Protein AF-A0A1Z9Y184-F1 (afdb_monomer_lite)

Structure (mmCIF, N/CA/C/O backbone):
data_AF-A0A1Z9Y184-F1
#
_entry.id   AF-A0A1Z9Y184-F1
#
loop_
_atom_site.group_PDB
_atom_site.id
_atom_site.type_symbol
_atom_site.label_atom_id
_atom_site.label_alt_id
_atom_site.label_comp_id
_atom_site.label_asym_id
_atom_site.label_entity_id
_atom_site.label_seq_id
_atom_site.pdbx_PDB_ins_code
_atom_site.Cartn_x
_atom_site.Cartn_y
_atom_site.Cartn_z
_atom_site.occupancy
_atom_site.B_iso_or_equiv
_atom_site.auth_seq_id
_atom_site.auth_comp_id
_atom_site.auth_asym_id
_atom_site.auth_atom_id
_atom_site.pdbx_PDB_model_num
ATOM 1 N N . MET A 1 1 ? -3.106 -2.177 23.994 1.00 31.47 1 MET A N 1
ATOM 2 C CA . MET A 1 1 ? -4.241 -3.046 23.622 1.00 31.47 1 MET A CA 1
ATOM 3 C C . MET A 1 1 ? -5.139 -2.212 22.715 1.00 31.47 1 MET A C 1
ATOM 5 O O . MET A 1 1 ? -5.833 -1.342 23.217 1.00 31.47 1 MET A O 1
ATOM 9 N N . PHE A 1 2 ? -5.014 -2.348 21.393 1.00 34.09 2 PHE A N 1
ATOM 10 C CA . PHE A 1 2 ? -5.796 -1.573 20.421 1.00 34.09 2 PHE A CA 1
ATOM 11 C C . PHE A 1 2 ? -6.562 -2.565 19.546 1.00 34.09 2 PHE A C 1
ATOM 13 O O . PHE A 1 2 ? -5.945 -3.374 18.862 1.00 34.09 2 PHE A O 1
ATOM 20 N N . ALA A 1 3 ? -7.890 -2.553 19.659 1.00 37.28 3 ALA A N 1
ATOM 21 C CA . ALA A 1 3 ? -8.793 -3.413 18.905 1.00 37.28 3 ALA A CA 1
ATOM 22 C C . ALA A 1 3 ? -8.862 -2.965 17.435 1.00 37.28 3 ALA A C 1
ATOM 24 O O . ALA A 1 3 ? -8.968 -1.763 17.172 1.00 37.28 3 ALA A O 1
ATOM 25 N N . GLY A 1 4 ? -8.816 -3.927 16.508 1.00 40.88 4 GLY A N 1
ATOM 26 C CA . GLY A 1 4 ? -8.979 -3.707 15.070 1.00 40.88 4 GLY A CA 1
ATOM 27 C C . GLY A 1 4 ? -10.291 -2.981 14.771 1.00 40.88 4 GLY A C 1
ATOM 28 O O . GLY A 1 4 ? -11.372 -3.442 15.135 1.00 40.88 4 GLY A O 1
ATOM 29 N N . ARG A 1 5 ? -10.188 -1.797 14.166 1.00 39.53 5 ARG A N 1
ATOM 30 C CA . ARG A 1 5 ? -11.312 -0.912 13.843 1.00 39.53 5 ARG A CA 1
ATOM 31 C C . ARG A 1 5 ? -11.508 -0.916 12.329 1.00 39.53 5 ARG A C 1
ATOM 33 O O . ARG A 1 5 ? -10.612 -0.486 11.623 1.00 39.53 5 ARG A O 1
ATOM 40 N N . ALA A 1 6 ? -12.668 -1.375 11.862 1.00 39.19 6 ALA A N 1
ATOM 41 C CA . ALA A 1 6 ? -13.028 -1.463 10.445 1.00 39.19 6 ALA A CA 1
ATOM 42 C C . ALA A 1 6 ? -13.000 -0.090 9.744 1.00 39.19 6 ALA A C 1
ATOM 44 O O . ALA A 1 6 ? -13.671 0.846 10.185 1.00 39.19 6 ALA A O 1
ATOM 45 N N . TYR A 1 7 ? -12.239 0.042 8.659 1.00 40.03 7 TYR A N 1
ATOM 46 C CA . TYR A 1 7 ? -12.110 1.281 7.895 1.00 40.03 7 TYR A CA 1
ATOM 47 C C . TYR A 1 7 ? -13.230 1.366 6.837 1.00 40.03 7 TYR A C 1
ATOM 49 O O . TYR A 1 7 ? -13.848 0.372 6.456 1.00 40.03 7 TYR A O 1
ATOM 57 N N . ARG A 1 8 ? -13.582 2.580 6.395 1.00 39.03 8 ARG A N 1
ATOM 58 C CA . ARG A 1 8 ? -14.612 2.791 5.359 1.00 39.03 8 ARG A CA 1
ATOM 59 C C . ARG A 1 8 ? -14.091 3.780 4.327 1.00 39.03 8 ARG A C 1
ATOM 61 O O . ARG A 1 8 ? -14.101 4.981 4.567 1.00 39.03 8 ARG A O 1
ATOM 68 N N . ILE A 1 9 ? -13.651 3.280 3.176 1.00 42.66 9 ILE A N 1
ATOM 69 C CA . ILE A 1 9 ? -13.059 4.078 2.090 1.00 42.66 9 ILE A CA 1
ATOM 70 C C . ILE A 1 9 ? -14.152 4.514 1.093 1.00 42.66 9 ILE A C 1
ATOM 72 O O . ILE A 1 9 ? -14.995 3.705 0.710 1.00 42.66 9 ILE A O 1
ATOM 76 N N . GLN A 1 10 ? -14.143 5.779 0.653 1.00 39.44 10 GLN A N 1
ATOM 77 C CA . GLN A 1 10 ? -14.964 6.278 -0.466 1.00 39.44 10 GLN A CA 1
ATOM 78 C C . GLN A 1 10 ? -14.052 6.868 -1.557 1.00 39.44 10 GLN A C 1
ATOM 80 O O . GLN A 1 10 ? -13.126 7.604 -1.216 1.00 39.44 10 GLN A O 1
ATOM 85 N N . PRO A 1 11 ? -14.291 6.594 -2.855 1.00 34.56 11 PRO A N 1
ATOM 86 C CA . PRO A 1 11 ? -13.557 7.243 -3.939 1.00 34.56 11 PRO A CA 1
ATOM 87 C C . PRO A 1 11 ? -13.979 8.714 -4.096 1.00 34.56 11 PRO A C 1
ATOM 89 O O . PRO A 1 11 ? -15.162 9.044 -4.002 1.00 34.56 11 PRO A O 1
ATOM 92 N N . ALA A 1 12 ? -13.012 9.595 -4.367 1.00 43.81 12 ALA A N 1
ATOM 93 C CA . ALA A 1 12 ? -13.256 11.019 -4.586 1.00 43.81 12 ALA A CA 1
ATOM 94 C C . ALA A 1 12 ? -14.108 11.253 -5.849 1.00 43.81 12 ALA A C 1
ATOM 96 O O . ALA A 1 12 ? -13.704 10.926 -6.965 1.00 43.81 12 ALA A O 1
ATOM 97 N N . THR A 1 13 ? -15.285 11.852 -5.680 1.00 39.56 13 THR A N 1
ATOM 98 C CA . THR A 1 13 ? -16.128 12.338 -6.778 1.00 39.56 13 THR A CA 1
ATOM 99 C C . THR A 1 13 ? -15.523 13.616 -7.363 1.00 39.56 13 THR A C 1
ATOM 101 O O . THR A 1 13 ? -15.500 14.649 -6.695 1.00 39.56 13 THR A O 1
ATOM 104 N N . GLN A 1 14 ? -15.033 13.566 -8.606 1.00 43.53 14 GLN A N 1
ATOM 105 C CA . GLN A 1 14 ? -14.569 14.752 -9.337 1.00 43.53 14 GLN A CA 1
ATOM 106 C C . GLN A 1 14 ? -15.762 15.629 -9.757 1.00 43.53 14 GLN A C 1
ATOM 108 O O . GLN A 1 14 ? -16.592 15.213 -10.563 1.00 43.53 14 GLN A O 1
ATOM 113 N N . GLY A 1 15 ? -15.840 16.849 -9.215 1.00 38.44 15 GLY A N 1
ATOM 114 C CA . GLY A 1 15 ? -16.686 17.930 -9.738 1.00 38.44 15 GLY A CA 1
ATOM 115 C C . GLY A 1 15 ? -16.042 18.626 -10.954 1.00 38.44 15 GLY A C 1
ATOM 116 O O . GLY A 1 15 ? -14.836 18.486 -11.167 1.00 38.44 15 GLY A O 1
ATOM 117 N N . PRO A 1 16 ? -16.815 19.358 -11.779 1.00 37.12 16 PRO A N 1
ATOM 118 C CA . PRO A 1 16 ? -16.359 19.831 -13.086 1.00 37.12 16 PRO A CA 1
ATOM 119 C C . PRO A 1 16 ? -15.366 21.004 -12.980 1.00 37.12 16 PRO A C 1
ATOM 121 O O . PRO A 1 16 ? -15.587 21.959 -12.238 1.00 37.12 16 PRO A O 1
ATOM 124 N N . LEU A 1 17 ? -14.282 20.943 -13.761 1.00 37.78 17 LEU A N 1
ATOM 125 C CA . LEU A 1 17 ? -13.229 21.964 -13.828 1.00 37.78 17 LEU A CA 1
ATOM 126 C C . LEU A 1 17 ? -13.623 23.117 -14.770 1.00 37.78 17 LEU A C 1
ATOM 128 O O . LEU A 1 17 ? -13.858 22.907 -15.963 1.00 37.78 17 LEU A O 1
ATOM 132 N N . ALA A 1 18 ? -13.640 24.345 -14.246 1.00 36.19 18 ALA A N 1
ATOM 133 C CA . ALA A 1 18 ? -13.763 25.574 -15.028 1.00 36.19 18 ALA A CA 1
ATOM 134 C C . ALA A 1 18 ? -12.401 25.972 -15.632 1.00 36.19 18 ALA A C 1
ATOM 136 O O . ALA A 1 18 ? -11.389 26.032 -14.937 1.00 36.19 18 ALA A O 1
ATOM 137 N N . LYS A 1 19 ? -12.378 26.241 -16.942 1.00 46.62 19 LYS A N 1
ATOM 138 C CA . LYS A 1 19 ? -11.193 26.673 -17.701 1.00 46.62 19 LYS A CA 1
ATOM 139 C C . LYS A 1 19 ? -10.891 28.157 -17.452 1.00 46.62 19 LYS A C 1
ATOM 141 O O . LYS A 1 19 ? -11.743 28.983 -17.759 1.00 46.62 19 LYS A O 1
ATOM 146 N N . SER A 1 20 ? -9.668 28.499 -17.038 1.00 39.72 20 SER A N 1
ATOM 147 C CA . SER A 1 20 ? -9.035 29.789 -17.368 1.00 39.72 20 SER A CA 1
ATOM 148 C C . SER A 1 20 ? -7.510 29.746 -17.185 1.00 39.72 20 SER A C 1
ATOM 150 O O . SER A 1 20 ? -6.992 29.790 -16.078 1.00 39.72 20 SER A O 1
ATOM 152 N N . GLN A 1 21 ? -6.830 29.615 -18.322 1.00 44.44 21 GLN A N 1
ATOM 153 C CA . GLN A 1 21 ? -5.529 30.158 -18.736 1.00 44.44 21 GLN A CA 1
ATOM 154 C C . GLN A 1 21 ? -4.636 30.878 -17.696 1.00 44.44 21 GLN A C 1
ATOM 156 O O . GLN A 1 21 ? -4.986 31.956 -17.228 1.00 44.44 21 GLN A O 1
ATOM 161 N N . LEU A 1 22 ? -3.413 30.363 -17.503 1.00 35.62 22 LEU A N 1
ATOM 162 C CA . LEU A 1 22 ? -2.158 31.134 -17.447 1.00 35.62 22 LEU A CA 1
ATOM 163 C C . LEU A 1 22 ? -0.975 30.183 -17.705 1.00 35.62 22 LEU A C 1
ATOM 165 O O . LEU A 1 22 ? -0.763 29.214 -16.984 1.00 35.62 22 LEU A O 1
ATOM 169 N N . VAL A 1 23 ? -0.244 30.448 -18.785 1.00 45.91 23 VAL A N 1
ATOM 170 C CA . VAL A 1 23 ? 1.002 29.770 -19.161 1.00 45.91 23 VAL A CA 1
ATOM 171 C C . VAL A 1 23 ? 2.153 30.471 -18.452 1.00 45.91 23 VAL A C 1
ATO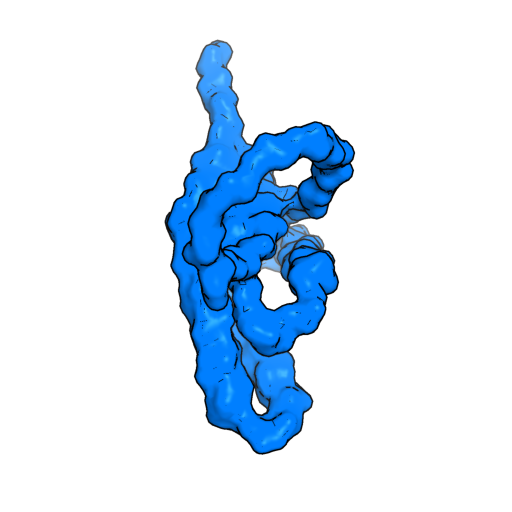M 173 O O . VAL A 1 23 ? 2.317 31.673 -18.652 1.00 45.91 23 VAL A O 1
ATOM 176 N N . SER A 1 24 ? 2.960 29.737 -17.685 1.00 39.22 24 SER A N 1
ATOM 177 C CA . SER A 1 24 ? 4.433 29.804 -17.683 1.00 39.22 24 SER A CA 1
ATOM 178 C C . SER A 1 24 ? 5.008 28.868 -16.623 1.00 39.22 24 SER A C 1
ATOM 180 O O . SER A 1 24 ? 4.477 28.807 -15.520 1.00 39.22 24 SER A O 1
ATOM 182 N N . LEU A 1 25 ? 6.149 28.269 -16.981 1.00 40.50 25 LEU A N 1
ATOM 183 C CA . LEU A 1 25 ? 7.119 27.482 -16.208 1.00 40.50 25 LEU A CA 1
ATOM 184 C C . LEU A 1 25 ? 7.152 26.003 -16.616 1.00 40.50 25 LEU A C 1
ATOM 186 O O . LEU A 1 25 ? 6.177 25.267 -16.520 1.00 40.50 25 LEU A O 1
ATOM 190 N N . ASN A 1 26 ? 8.313 25.626 -17.147 1.00 47.47 26 ASN A N 1
ATOM 191 C CA . ASN A 1 26 ? 8.697 24.278 -17.524 1.00 47.47 26 ASN A CA 1
ATOM 192 C C . ASN A 1 26 ? 8.741 23.391 -16.271 1.00 47.47 26 ASN A C 1
ATOM 194 O O . ASN A 1 26 ? 9.607 23.598 -15.425 1.00 47.47 26 ASN A O 1
ATOM 198 N N . ASP A 1 27 ? 7.860 22.398 -16.195 1.00 40.09 27 ASP A N 1
ATOM 199 C CA . ASP A 1 27 ? 7.966 21.250 -15.289 1.00 40.09 27 ASP A CA 1
ATOM 200 C C . ASP A 1 27 ? 8.136 19.997 -16.162 1.00 40.09 27 ASP A C 1
ATOM 202 O O . ASP A 1 27 ? 7.169 19.318 -16.502 1.00 40.09 27 ASP A O 1
ATOM 206 N N . GLU A 1 28 ? 9.371 19.705 -16.578 1.00 41.75 28 GLU A N 1
ATOM 207 C CA . GLU A 1 28 ? 9.713 18.458 -17.289 1.00 41.75 28 GLU A CA 1
ATOM 208 C C . GLU A 1 28 ? 9.715 17.212 -16.380 1.00 41.75 28 GLU A C 1
ATOM 210 O O . GLU A 1 28 ? 10.133 16.154 -16.816 1.00 41.75 28 GLU A O 1
ATOM 215 N N . ASP A 1 29 ? 9.184 17.294 -15.158 1.00 44.31 29 ASP A N 1
ATOM 216 C CA . ASP A 1 29 ? 8.873 16.142 -14.302 1.00 44.31 29 ASP A CA 1
ATOM 217 C C . ASP A 1 29 ? 7.798 16.542 -13.280 1.00 44.31 29 ASP A C 1
ATOM 219 O O . ASP A 1 29 ? 8.008 16.543 -12.065 1.00 44.31 29 ASP A O 1
ATOM 223 N N . ALA A 1 30 ? 6.607 16.922 -13.751 1.00 45.34 30 ALA A N 1
ATOM 224 C CA . ALA A 1 30 ? 5.454 17.005 -12.860 1.00 45.34 30 ALA A CA 1
ATOM 225 C C . ALA A 1 30 ? 5.185 15.594 -12.313 1.00 45.34 30 ALA A C 1
ATOM 227 O O . ALA A 1 30 ? 4.513 14.795 -12.970 1.00 45.34 30 ALA A O 1
ATOM 228 N N . VAL A 1 31 ? 5.744 15.275 -11.136 1.00 55.25 31 VAL A N 1
ATOM 229 C CA . VAL A 1 31 ? 5.544 14.005 -10.427 1.00 55.25 31 VAL A CA 1
ATOM 230 C C . VAL A 1 31 ? 4.046 13.795 -10.317 1.00 55.25 31 VAL A C 1
ATOM 232 O O . VAL A 1 31 ? 3.360 14.414 -9.500 1.00 55.25 31 VAL A O 1
ATOM 235 N N . LYS A 1 32 ? 3.513 12.964 -11.210 1.00 73.31 32 LYS A N 1
ATOM 236 C CA . LYS A 1 32 ? 2.080 12.761 -11.331 1.00 73.31 32 LYS A CA 1
ATOM 237 C C . LYS A 1 32 ? 1.640 12.112 -10.027 1.00 73.31 32 LYS A C 1
ATOM 239 O O . LYS A 1 32 ? 2.160 11.069 -9.658 1.00 73.31 32 LYS A O 1
ATOM 244 N N . LYS A 1 33 ? 0.756 12.760 -9.273 1.00 80.69 33 LYS A N 1
ATOM 245 C CA . LYS A 1 33 ? 0.303 12.240 -7.977 1.00 80.69 33 LYS A CA 1
ATOM 246 C C . LYS A 1 33 ? -1.042 11.544 -8.116 1.00 80.69 33 LYS A C 1
ATOM 248 O O . LYS A 1 33 ? -1.880 11.933 -8.928 1.00 80.69 33 LYS A O 1
ATOM 253 N N . ILE A 1 34 ? -1.241 10.517 -7.306 1.00 80.19 34 ILE A N 1
ATOM 254 C CA . ILE A 1 34 ? -2.490 9.790 -7.152 1.00 80.19 34 ILE A CA 1
ATOM 255 C C . ILE A 1 34 ? -3.146 10.285 -5.856 1.00 80.19 34 ILE A C 1
ATOM 257 O O . ILE A 1 34 ? -2.657 9.953 -4.772 1.00 80.19 34 ILE A O 1
ATOM 261 N N . PRO A 1 35 ? -4.225 11.084 -5.932 1.00 83.00 35 PRO A N 1
ATOM 262 C CA . PRO A 1 35 ? -4.975 11.463 -4.745 1.00 83.00 35 PRO A CA 1
ATOM 263 C C . PRO A 1 35 ? -5.736 10.248 -4.208 1.00 83.00 35 PRO A C 1
ATOM 265 O O . PRO A 1 35 ? -6.403 9.530 -4.958 1.00 83.00 35 PRO A O 1
ATOM 268 N N . PHE A 1 36 ? -5.651 10.029 -2.903 1.00 83.00 36 PHE A N 1
ATOM 269 C CA . PHE A 1 36 ? -6.329 8.947 -2.211 1.00 83.00 36 PHE A CA 1
ATOM 270 C C . PHE A 1 36 ? -6.828 9.430 -0.853 1.00 83.00 36 PHE A C 1
ATOM 272 O O . PHE A 1 36 ? -6.057 9.954 -0.057 1.00 83.00 36 PHE A O 1
ATOM 279 N N . GLN A 1 37 ? -8.114 9.225 -0.578 1.00 80.62 37 GLN A N 1
ATOM 280 C CA . GLN A 1 37 ? -8.703 9.560 0.712 1.00 80.62 37 GLN A CA 1
ATOM 281 C C . GLN A 1 37 ? -8.945 8.281 1.513 1.00 80.62 37 GLN A C 1
ATOM 283 O O . GLN A 1 37 ? -9.749 7.436 1.114 1.00 80.62 37 GLN A O 1
ATOM 288 N N . ALA A 1 38 ? -8.280 8.149 2.659 1.00 79.56 38 ALA A N 1
ATOM 289 C CA . ALA A 1 38 ? -8.545 7.078 3.611 1.00 79.56 38 ALA A CA 1
ATOM 290 C C . ALA A 1 38 ? -9.444 7.589 4.740 1.00 79.56 38 ALA A C 1
ATOM 292 O O . ALA A 1 38 ? -9.252 8.694 5.243 1.00 79.56 38 ALA A O 1
ATOM 293 N N . ARG A 1 39 ? -10.418 6.777 5.162 1.00 75.00 39 ARG A N 1
ATOM 294 C CA . ARG A 1 39 ? -11.299 7.092 6.291 1.00 75.00 39 ARG A CA 1
ATOM 295 C C . ARG A 1 39 ? -11.279 5.976 7.319 1.00 75.00 39 ARG A C 1
ATOM 297 O O . ARG A 1 39 ? -11.516 4.814 6.984 1.00 75.00 39 ARG A O 1
ATOM 304 N N . THR A 1 40 ? -11.018 6.324 8.570 1.00 68.50 40 THR A N 1
ATOM 305 C CA . THR A 1 40 ? -10.985 5.359 9.673 1.00 68.50 40 THR A CA 1
ATOM 306 C C . THR A 1 40 ? -12.360 5.177 10.301 1.00 68.50 40 THR A C 1
ATOM 308 O O . THR A 1 40 ? -13.236 6.036 10.189 1.00 68.50 40 THR A O 1
ATOM 311 N N . ALA A 1 41 ? -12.533 4.084 11.051 1.00 63.94 41 ALA A N 1
ATOM 312 C CA . ALA A 1 41 ? -13.726 3.866 11.874 1.00 63.94 41 ALA A CA 1
ATOM 313 C C . ALA A 1 41 ? -13.973 4.993 12.894 1.00 63.94 41 ALA A C 1
ATOM 315 O O . ALA A 1 41 ? -15.105 5.211 13.315 1.00 63.94 41 ALA A O 1
ATOM 316 N N . THR A 1 42 ? -12.911 5.687 13.323 1.00 60.62 42 THR A N 1
ATOM 317 C CA . THR A 1 42 ? -12.983 6.830 14.248 1.00 60.62 42 THR A CA 1
ATOM 318 C C . THR A 1 42 ? -13.438 8.122 13.586 1.00 60.62 42 THR A C 1
ATOM 320 O O . THR A 1 42 ? -13.631 9.112 14.283 1.00 60.62 42 THR A O 1
ATOM 323 N N . GLY A 1 43 ? -13.632 8.115 12.266 1.00 63.69 43 GLY A N 1
ATOM 324 C CA . GLY A 1 43 ? -14.017 9.293 11.499 1.00 63.69 43 GLY A CA 1
ATOM 325 C C . GLY A 1 43 ? -12.838 10.169 11.083 1.00 63.69 43 GLY A C 1
ATOM 326 O O . GLY A 1 43 ? -13.076 11.234 10.519 1.00 63.69 43 GLY A O 1
ATOM 327 N N . ASP A 1 44 ? -11.596 9.733 11.318 1.00 70.38 44 ASP A N 1
ATOM 328 C CA . ASP A 1 44 ? -10.427 10.436 10.796 1.00 70.38 44 ASP A CA 1
ATOM 329 C C . ASP A 1 44 ? -10.383 10.304 9.282 1.00 70.38 44 ASP A C 1
ATOM 331 O O . ASP A 1 44 ? -10.646 9.231 8.729 1.00 70.38 44 ASP A O 1
ATOM 335 N N . VAL A 1 45 ? -10.018 11.400 8.633 1.00 78.44 45 VAL A N 1
ATOM 336 C CA . VAL A 1 45 ? -9.815 11.464 7.193 1.00 78.44 45 VAL A CA 1
ATOM 337 C C . VAL A 1 45 ? -8.341 11.748 6.941 1.00 78.44 45 VAL A C 1
ATOM 339 O O . VAL A 1 45 ? -7.767 12.663 7.530 1.00 78.44 45 VAL A O 1
ATOM 342 N N . PHE A 1 46 ? -7.733 10.951 6.072 1.00 77.06 46 PHE A N 1
ATOM 343 C CA . PHE A 1 46 ? -6.381 11.169 5.576 1.00 77.06 46 PHE A CA 1
ATOM 344 C C . PHE A 1 46 ? -6.468 11.449 4.083 1.00 77.06 46 PHE A C 1
ATOM 346 O O . PHE A 1 46 ? -6.868 10.568 3.318 1.00 77.06 46 PHE A O 1
ATOM 353 N N . ASP A 1 47 ? -6.095 12.659 3.677 1.00 81.50 47 ASP A N 1
ATOM 354 C CA . ASP A 1 47 ? -5.958 13.025 2.271 1.00 81.50 47 ASP A CA 1
ATOM 355 C C . ASP A 1 47 ? -4.499 12.813 1.855 1.00 81.50 47 ASP A C 1
ATOM 357 O O . ASP A 1 47 ? -3.614 13.610 2.160 1.00 81.50 47 ASP A O 1
ATOM 361 N N . ILE A 1 48 ? -4.238 11.692 1.186 1.00 83.94 48 ILE A N 1
ATOM 362 C CA . ILE A 1 48 ? -2.894 11.240 0.829 1.00 83.94 48 ILE A CA 1
ATOM 363 C C . ILE A 1 48 ? -2.660 11.480 -0.662 1.00 83.94 48 ILE A C 1
ATOM 365 O O . ILE A 1 48 ? -3.503 11.166 -1.502 1.00 83.94 48 ILE A O 1
ATOM 369 N N . SER A 1 49 ? -1.491 12.014 -1.009 1.00 83.19 49 SER A N 1
ATOM 370 C CA . SER A 1 49 ? -1.061 12.179 -2.401 1.00 83.19 49 SER A CA 1
ATOM 371 C C . SER A 1 49 ? 0.130 11.271 -2.696 1.00 83.19 49 SER A C 1
ATOM 373 O O . SER A 1 49 ? 1.274 11.648 -2.449 1.00 83.19 49 SER A O 1
ATOM 375 N N . PHE A 1 50 ? -0.135 10.081 -3.238 1.00 85.50 50 PHE A N 1
ATOM 376 C CA . PHE A 1 50 ? 0.905 9.101 -3.564 1.00 85.50 50 PHE A CA 1
ATOM 377 C C . PHE A 1 50 ? 1.630 9.462 -4.870 1.00 85.50 50 PHE A C 1
ATOM 379 O O . PHE A 1 50 ? 0.969 9.875 -5.823 1.00 85.50 50 PHE A O 1
ATOM 386 N N . PRO A 1 51 ? 2.957 9.299 -4.977 1.00 82.88 51 PRO A N 1
ATOM 387 C CA . PRO A 1 51 ? 3.653 9.464 -6.252 1.00 82.88 51 PRO A CA 1
ATOM 388 C C . PRO A 1 51 ? 3.264 8.346 -7.237 1.00 82.88 51 PRO A C 1
ATOM 390 O O . PRO A 1 51 ? 3.178 7.175 -6.869 1.00 82.88 51 PRO A O 1
ATOM 393 N N . LEU A 1 52 ? 3.015 8.692 -8.502 1.00 82.06 52 LEU A N 1
ATOM 394 C CA . LEU A 1 52 ? 2.805 7.723 -9.577 1.00 82.06 52 LEU A CA 1
ATOM 395 C C . LEU A 1 52 ? 4.164 7.252 -10.092 1.00 82.06 52 LEU A C 1
ATOM 397 O O . LEU A 1 52 ? 4.907 8.022 -10.697 1.00 82.06 52 LEU A O 1
ATOM 401 N N . HIS A 1 53 ? 4.465 5.972 -9.902 1.00 80.25 53 HIS A N 1
ATOM 402 C CA . HIS A 1 53 ? 5.670 5.375 -10.466 1.00 80.25 53 HIS A CA 1
ATOM 403 C C . HIS A 1 53 ? 5.567 5.263 -11.996 1.00 80.25 53 HIS A C 1
ATOM 405 O O . HIS A 1 53 ? 4.500 4.918 -12.506 1.00 80.25 53 HIS A O 1
ATOM 411 N N . ALA A 1 54 ? 6.670 5.476 -12.723 1.00 73.19 54 ALA A N 1
ATOM 412 C CA . ALA A 1 54 ? 6.712 5.483 -14.194 1.00 73.19 54 ALA A CA 1
ATOM 413 C C . ALA A 1 54 ? 6.200 4.181 -14.844 1.00 73.19 54 ALA A C 1
ATOM 415 O O . ALA A 1 54 ? 5.629 4.195 -15.929 1.00 73.19 54 ALA A O 1
ATOM 416 N N . GLU A 1 55 ? 6.354 3.055 -14.149 1.00 67.88 55 GLU A N 1
ATOM 417 C CA . GLU A 1 55 ? 5.857 1.742 -14.590 1.00 67.88 55 GLU A CA 1
ATOM 418 C C . GLU A 1 55 ? 4.352 1.521 -14.327 1.00 67.88 55 GLU A C 1
ATOM 420 O O . GLU A 1 55 ? 3.795 0.471 -14.654 1.00 67.88 55 GLU A O 1
ATOM 425 N N . THR A 1 56 ? 3.659 2.505 -13.747 1.00 76.38 56 THR A N 1
ATOM 426 C CA . THR A 1 56 ? 2.224 2.429 -13.459 1.00 76.38 56 THR A CA 1
ATOM 427 C C . THR A 1 56 ? 1.411 2.942 -14.642 1.00 76.38 56 THR A C 1
ATOM 429 O O . THR A 1 56 ? 1.323 4.142 -14.889 1.00 76.38 56 THR A O 1
ATOM 432 N N . ALA A 1 57 ? 0.751 2.024 -15.346 1.00 73.56 57 ALA A N 1
ATOM 433 C CA . ALA A 1 57 ? -0.017 2.356 -16.546 1.00 73.56 57 ALA A CA 1
ATOM 434 C C . ALA A 1 57 ? -1.315 3.144 -16.270 1.00 73.56 57 ALA A C 1
ATOM 436 O O . ALA A 1 57 ? -1.761 3.910 -17.121 1.00 73.56 57 ALA A O 1
ATOM 437 N N . ASP A 1 58 ? -1.957 2.936 -15.114 1.00 80.88 58 ASP A N 1
ATOM 438 C CA . ASP A 1 58 ? -3.311 3.436 -14.852 1.00 80.88 58 ASP A CA 1
ATOM 439 C C . ASP A 1 58 ? -3.530 3.753 -13.366 1.00 80.88 58 ASP A C 1
ATOM 441 O O . ASP A 1 58 ? -3.758 2.865 -12.542 1.00 80.88 58 ASP A O 1
ATOM 445 N N . SER A 1 59 ? -3.485 5.043 -13.031 1.00 79.88 59 SER A N 1
ATOM 446 C CA . SER A 1 59 ? -3.671 5.536 -11.664 1.00 79.88 59 SER A CA 1
ATOM 447 C C . SER A 1 59 ? -5.076 5.284 -11.112 1.00 79.88 59 SER A C 1
ATOM 449 O O . SER A 1 59 ? -5.221 5.096 -9.909 1.00 79.88 59 SER A O 1
ATOM 451 N N . VAL A 1 60 ? -6.112 5.265 -11.960 1.00 80.62 60 VAL A N 1
ATOM 452 C CA . VAL A 1 60 ? -7.503 5.036 -11.526 1.00 80.62 60 VAL A CA 1
ATOM 453 C C . VAL A 1 60 ? -7.691 3.580 -11.126 1.00 80.62 60 VAL A C 1
ATOM 455 O O . VAL A 1 60 ? -8.301 3.269 -10.107 1.00 80.62 60 VAL A O 1
ATOM 458 N N . ARG A 1 61 ? -7.121 2.660 -11.898 1.00 82.00 61 ARG A N 1
ATOM 459 C CA . ARG A 1 61 ? -7.168 1.241 -11.552 1.00 82.00 61 ARG A CA 1
ATOM 460 C C . ARG A 1 61 ? -6.354 0.927 -10.302 1.00 82.00 61 ARG A C 1
ATOM 462 O O . ARG A 1 61 ? -6.779 0.090 -9.511 1.00 82.00 61 ARG A O 1
ATOM 469 N N . VAL A 1 62 ? -5.240 1.627 -10.072 1.00 85.88 62 VAL A N 1
ATOM 470 C CA . VAL A 1 62 ? -4.496 1.521 -8.806 1.00 85.88 62 VAL A CA 1
ATOM 471 C C . VAL A 1 62 ? -5.355 1.955 -7.620 1.00 85.88 62 VAL A C 1
ATOM 473 O O . VAL A 1 62 ? -5.436 1.203 -6.651 1.00 85.88 62 VAL A O 1
ATOM 476 N N . THR A 1 63 ? -6.049 3.097 -7.688 1.00 83.88 63 THR A N 1
ATOM 477 C CA . THR A 1 63 ? -6.912 3.531 -6.573 1.00 83.88 63 THR A CA 1
ATOM 478 C C . THR A 1 63 ? -8.057 2.557 -6.322 1.00 83.88 63 THR A C 1
ATOM 480 O O . THR A 1 63 ? -8.310 2.210 -5.172 1.00 83.88 63 THR A O 1
ATOM 483 N N . GLN A 1 64 ? -8.691 2.044 -7.380 1.00 83.94 64 GLN A N 1
ATOM 484 C CA . GLN A 1 64 ? -9.733 1.019 -7.267 1.00 83.94 64 GLN A CA 1
ATOM 485 C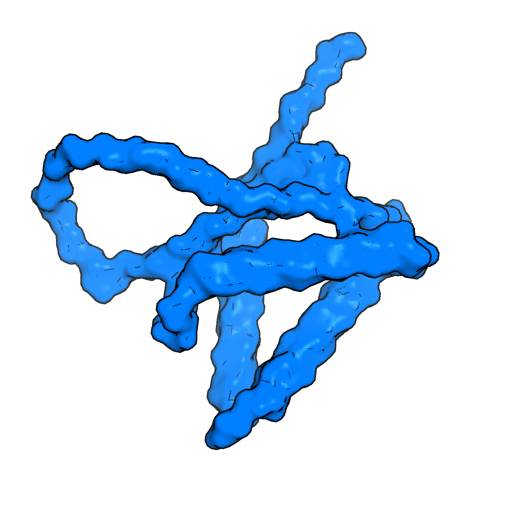 C . GLN A 1 64 ? -9.217 -0.257 -6.591 1.00 83.94 64 GLN A C 1
ATOM 487 O O . GLN A 1 64 ? -9.869 -0.774 -5.686 1.00 83.94 64 GLN A O 1
ATOM 492 N N . ILE A 1 65 ? -8.042 -0.754 -6.993 1.00 88.19 65 ILE A N 1
ATOM 493 C CA . ILE A 1 65 ? -7.438 -1.956 -6.402 1.00 88.19 65 ILE A CA 1
ATOM 494 C C . ILE A 1 65 ? -7.107 -1.721 -4.926 1.00 88.19 65 ILE A C 1
ATOM 496 O O . ILE A 1 65 ? -7.436 -2.569 -4.101 1.00 88.19 65 ILE A O 1
ATOM 500 N N . VAL A 1 66 ? -6.509 -0.579 -4.574 1.00 88.12 66 VAL A N 1
ATOM 501 C CA . VAL A 1 66 ? -6.203 -0.246 -3.173 1.00 88.12 66 VAL A CA 1
ATOM 502 C C . VAL A 1 66 ? -7.481 -0.207 -2.335 1.00 88.12 66 VAL A C 1
ATOM 504 O O . VAL A 1 66 ? -7.524 -0.823 -1.271 1.00 88.12 66 VAL A O 1
ATOM 507 N N . SER A 1 67 ? -8.543 0.445 -2.821 1.00 83.38 67 SER A N 1
ATOM 508 C CA . SER A 1 67 ? -9.835 0.469 -2.125 1.00 83.38 67 SER A CA 1
ATOM 509 C C . SER A 1 67 ? -10.409 -0.934 -1.916 1.00 83.38 67 SER A C 1
ATOM 511 O O . SER A 1 67 ? -10.824 -1.248 -0.804 1.00 83.38 67 SER A O 1
ATOM 513 N N . LEU A 1 68 ? -10.387 -1.792 -2.942 1.00 88.69 68 LEU A N 1
ATOM 514 C CA . LEU A 1 68 ? -10.886 -3.169 -2.851 1.00 88.69 68 LEU A CA 1
ATOM 515 C C . LEU A 1 68 ? -10.082 -4.021 -1.862 1.00 88.69 68 LEU A C 1
ATOM 517 O O . LEU A 1 68 ? -10.666 -4.800 -1.110 1.00 88.69 68 LEU A O 1
ATOM 521 N N . VAL A 1 69 ? -8.753 -3.880 -1.854 1.00 88.44 69 VAL A N 1
ATOM 522 C CA . VAL A 1 69 ? -7.869 -4.607 -0.931 1.00 88.44 69 VAL A CA 1
ATOM 523 C C . VAL A 1 69 ? -8.171 -4.218 0.513 1.00 88.44 69 VAL A C 1
ATOM 525 O O . VAL A 1 69 ? -8.391 -5.103 1.336 1.00 88.44 69 VAL A O 1
ATOM 528 N N . LEU A 1 70 ? -8.236 -2.917 0.812 1.00 87.00 70 LEU A N 1
ATOM 529 C CA . LEU A 1 70 ? -8.537 -2.430 2.161 1.00 87.00 70 LEU A CA 1
ATOM 530 C C . LEU A 1 70 ? -9.933 -2.863 2.617 1.00 87.00 70 LEU A C 1
ATOM 532 O O . LEU A 1 70 ? -10.079 -3.419 3.700 1.00 87.00 70 LEU A O 1
ATOM 536 N N . GLU A 1 71 ? -10.945 -2.701 1.761 1.00 86.56 71 GLU A N 1
ATOM 537 C CA . GLU A 1 71 ? -12.318 -3.090 2.088 1.00 86.56 71 GLU A CA 1
ATOM 538 C C . GLU A 1 71 ? -12.450 -4.599 2.354 1.00 86.56 71 GLU A C 1
ATOM 540 O O . GLU A 1 71 ? -13.202 -5.010 3.237 1.00 86.56 71 GLU A O 1
ATOM 545 N N . THR A 1 72 ? -11.728 -5.435 1.603 1.00 88.81 72 THR A N 1
ATOM 546 C CA . THR A 1 72 ? -11.740 -6.892 1.805 1.00 88.81 72 THR A CA 1
ATOM 547 C C . THR A 1 72 ? -11.098 -7.264 3.138 1.00 88.81 72 THR A C 1
ATOM 549 O O . THR A 1 72 ? -11.694 -8.006 3.913 1.00 88.81 72 THR A O 1
ATOM 552 N N . ILE A 1 73 ? -9.929 -6.690 3.438 1.00 87.31 73 ILE A N 1
ATOM 553 C CA . ILE A 1 73 ? -9.234 -6.902 4.714 1.00 87.31 73 ILE A CA 1
ATOM 554 C C . ILE A 1 73 ? -10.135 -6.500 5.887 1.00 87.31 73 ILE A C 1
ATOM 556 O O . ILE A 1 73 ? -10.256 -7.250 6.850 1.00 87.31 73 ILE A O 1
ATOM 560 N N . ASP A 1 74 ? -10.816 -5.359 5.794 1.00 83.81 74 ASP A N 1
ATOM 561 C CA . ASP A 1 74 ? -11.695 -4.875 6.860 1.00 83.81 74 ASP A CA 1
ATOM 562 C C . ASP A 1 74 ? -12.906 -5.772 7.094 1.00 83.81 74 ASP A C 1
ATOM 564 O O . ASP A 1 74 ? -13.265 -6.047 8.244 1.00 83.81 74 ASP A O 1
ATOM 568 N N . LYS A 1 75 ? -13.540 -6.233 6.010 1.00 85.25 75 LYS A N 1
ATOM 569 C CA . LYS A 1 75 ? -14.668 -7.170 6.080 1.00 85.25 75 LYS A CA 1
ATOM 570 C C . LYS A 1 75 ? -14.261 -8.472 6.758 1.00 85.25 75 LYS A C 1
ATOM 572 O O . LYS A 1 75 ? -15.000 -8.958 7.613 1.00 85.25 75 LYS A O 1
ATOM 577 N N . ASP A 1 76 ? -13.091 -8.997 6.413 1.00 84.88 76 ASP A N 1
ATOM 578 C CA . ASP A 1 76 ? -12.604 -10.259 6.961 1.00 84.88 76 ASP A CA 1
ATOM 579 C C . ASP A 1 76 ? -12.162 -10.099 8.424 1.00 84.88 76 ASP A C 1
ATOM 581 O O . ASP A 1 76 ? -12.550 -10.899 9.275 1.00 84.88 76 ASP A O 1
ATOM 585 N N . ILE A 1 77 ? -11.463 -9.015 8.780 1.00 86.19 77 ILE A N 1
ATOM 586 C CA . ILE A 1 77 ? -11.102 -8.719 10.179 1.00 86.19 77 ILE A CA 1
ATOM 587 C C . ILE A 1 77 ? -12.347 -8.604 11.063 1.00 86.19 77 ILE A C 1
ATOM 589 O O . ILE A 1 77 ? -12.338 -9.087 12.194 1.00 86.19 77 ILE A O 1
ATOM 593 N N . ALA A 1 78 ? -13.427 -7.996 10.562 1.00 82.81 78 ALA A N 1
ATOM 594 C CA . ALA A 1 78 ? -14.662 -7.824 11.327 1.00 82.81 78 ALA A CA 1
ATOM 595 C C . ALA A 1 78 ? -15.302 -9.157 11.759 1.00 82.81 78 ALA A C 1
ATOM 597 O O . ALA A 1 78 ? -16.030 -9.187 12.753 1.00 82.81 78 ALA A O 1
ATOM 598 N N . VAL A 1 79 ? -15.028 -10.251 11.040 1.00 86.69 79 VAL A N 1
ATOM 599 C CA . VAL A 1 79 ? -15.507 -11.600 11.379 1.00 86.69 79 VAL A CA 1
ATOM 600 C C . VAL A 1 79 ? -14.422 -12.477 12.020 1.00 86.69 79 VAL A C 1
ATOM 602 O O . VAL A 1 79 ? -14.740 -13.448 12.709 1.00 86.69 79 VAL A O 1
ATOM 605 N N . MET A 1 80 ? -13.143 -12.125 11.856 1.00 77.88 80 MET A N 1
ATOM 606 C CA . MET A 1 80 ? -11.980 -12.827 12.406 1.00 77.88 80 MET A CA 1
ATOM 607 C C . MET A 1 80 ? -11.633 -12.358 13.827 1.00 77.88 80 MET A C 1
ATOM 609 O O . MET A 1 80 ? -10.617 -11.704 14.036 1.00 77.88 80 MET A O 1
ATOM 613 N N . GLY A 1 81 ? -12.444 -12.743 14.819 1.00 76.75 81 GLY A N 1
ATOM 614 C CA . GLY A 1 81 ? -12.085 -12.742 16.251 1.00 76.75 81 GLY A CA 1
ATOM 615 C C . GLY A 1 81 ? -11.171 -11.595 16.733 1.00 76.75 81 GLY A C 1
ATOM 616 O O . GLY A 1 81 ? -11.371 -10.433 16.396 1.00 76.75 81 GLY A O 1
ATOM 617 N N . GLN A 1 82 ? -10.175 -11.897 17.572 1.00 81.06 82 GLN A N 1
ATOM 618 C CA . GLN A 1 82 ? -9.149 -10.912 17.936 1.00 81.06 82 GLN A CA 1
ATOM 619 C C . GLN A 1 82 ? -8.019 -10.937 16.901 1.00 81.06 82 GLN A C 1
ATOM 621 O O . GLN A 1 82 ? -7.302 -11.929 16.813 1.00 81.06 82 GLN A O 1
ATOM 626 N N . THR A 1 83 ? -7.840 -9.833 16.174 1.00 84.81 83 THR A N 1
ATOM 627 C CA . THR A 1 83 ? -6.740 -9.625 15.219 1.00 84.81 83 THR A CA 1
ATOM 628 C C . THR A 1 83 ? -5.909 -8.418 15.658 1.00 84.81 83 THR A C 1
ATOM 630 O O . THR A 1 83 ? -6.468 -7.352 15.937 1.00 84.81 83 THR A O 1
ATOM 633 N N . ALA A 1 84 ? -4.583 -8.560 15.746 1.00 84.75 84 ALA A N 1
ATOM 634 C CA . ALA A 1 84 ? -3.689 -7.446 16.050 1.00 84.75 84 ALA A CA 1
ATOM 635 C C . ALA A 1 84 ? -3.272 -6.708 14.768 1.00 84.75 84 ALA A C 1
ATOM 637 O O . ALA A 1 84 ? -3.125 -7.306 13.707 1.00 84.75 84 ALA A O 1
ATOM 638 N N . ASN A 1 85 ? -2.981 -5.406 14.868 1.00 81.44 85 ASN A N 1
ATOM 639 C CA . ASN A 1 85 ? -2.506 -4.615 13.720 1.00 81.44 85 ASN A CA 1
ATOM 640 C C . ASN A 1 85 ? -1.239 -5.212 13.072 1.00 81.44 85 ASN A C 1
ATOM 642 O O . ASN A 1 85 ? -1.055 -5.104 11.863 1.00 81.44 85 ASN A O 1
ATOM 646 N N . GLY A 1 86 ? -0.378 -5.857 13.872 1.00 85.56 86 GLY A N 1
ATOM 647 C CA . GLY A 1 86 ? 0.816 -6.551 13.381 1.00 85.56 86 GLY A CA 1
ATOM 648 C C . GLY A 1 86 ? 0.494 -7.739 12.471 1.00 85.56 86 GLY A C 1
ATOM 649 O O . GLY A 1 86 ? 1.172 -7.915 11.463 1.00 85.56 86 GLY A O 1
ATOM 650 N N . ASP A 1 87 ? -0.574 -8.488 12.765 1.00 86.38 87 ASP A N 1
ATOM 651 C CA . ASP A 1 87 ? -1.012 -9.628 11.950 1.00 86.38 87 ASP A CA 1
ATOM 652 C C . ASP A 1 87 ? -1.450 -9.154 10.560 1.00 86.38 87 ASP A C 1
ATOM 654 O O . ASP A 1 87 ? -1.058 -9.725 9.542 1.00 86.38 87 ASP A O 1
ATOM 658 N N . VAL A 1 88 ? -2.202 -8.048 10.515 1.00 87.88 88 VAL A N 1
ATOM 659 C CA . VAL A 1 88 ? -2.683 -7.430 9.271 1.00 87.88 88 VAL A CA 1
ATOM 660 C C . VAL A 1 88 ? -1.515 -6.926 8.427 1.00 87.88 88 VAL A C 1
ATOM 662 O O . VAL A 1 88 ? -1.415 -7.259 7.246 1.00 87.88 88 VAL A O 1
ATOM 665 N N . LEU A 1 89 ? -0.598 -6.157 9.027 1.00 87.50 89 LEU A N 1
ATOM 666 C CA . LEU A 1 89 ? 0.568 -5.620 8.318 1.00 87.50 89 LEU A CA 1
ATOM 667 C C . LEU A 1 89 ? 1.460 -6.738 7.766 1.00 87.50 89 LEU A C 1
ATOM 669 O O . LEU A 1 89 ? 1.891 -6.671 6.613 1.00 87.50 89 LEU A O 1
ATOM 673 N N . GLN A 1 90 ? 1.703 -7.787 8.556 1.00 88.88 90 GLN A N 1
ATOM 674 C CA . GLN A 1 90 ? 2.497 -8.930 8.116 1.00 88.88 90 GLN A CA 1
ATOM 675 C C . GLN A 1 90 ? 1.802 -9.706 6.987 1.00 88.88 90 GLN A C 1
ATOM 677 O O . GLN A 1 90 ? 2.454 -10.051 6.000 1.00 88.88 90 GLN A O 1
ATOM 682 N N . ALA A 1 91 ? 0.489 -9.938 7.080 1.00 91.44 91 ALA A N 1
ATOM 683 C CA . ALA A 1 91 ? -0.275 -10.629 6.042 1.00 91.44 91 ALA A CA 1
ATOM 684 C C . ALA A 1 91 ? -0.256 -9.870 4.705 1.00 91.44 91 ALA A C 1
ATOM 686 O O . ALA A 1 91 ? -0.001 -10.469 3.658 1.00 91.44 91 ALA A O 1
ATOM 687 N N . VAL A 1 92 ? -0.449 -8.546 4.730 1.00 91.38 92 VAL A N 1
ATOM 688 C CA . VAL A 1 92 ? -0.394 -7.703 3.523 1.00 91.38 92 VAL A CA 1
ATOM 689 C C . VAL A 1 92 ? 1.008 -7.706 2.910 1.00 91.38 92 VAL A C 1
ATOM 691 O O . VAL A 1 92 ? 1.144 -7.838 1.692 1.00 91.38 92 VAL A O 1
ATOM 694 N N . ALA A 1 93 ? 2.058 -7.638 3.734 1.00 91.50 93 ALA A N 1
ATOM 695 C CA . ALA A 1 93 ? 3.437 -7.733 3.258 1.00 91.50 93 ALA A CA 1
ATOM 696 C C . ALA A 1 93 ? 3.722 -9.088 2.581 1.00 91.50 93 ALA A C 1
ATOM 698 O O . ALA A 1 93 ? 4.329 -9.134 1.508 1.00 91.50 93 ALA A O 1
ATOM 699 N N . MET A 1 94 ? 3.241 -10.192 3.163 1.00 91.62 94 MET A N 1
ATOM 700 C CA . MET A 1 94 ? 3.358 -11.527 2.567 1.00 91.62 94 MET A CA 1
ATOM 701 C C . MET A 1 94 ? 2.588 -11.632 1.245 1.00 91.62 94 MET A C 1
ATOM 703 O O . MET A 1 94 ? 3.128 -12.148 0.265 1.00 91.62 94 MET A O 1
ATOM 707 N N . ALA A 1 95 ? 1.360 -11.109 1.183 1.00 91.56 95 ALA A N 1
ATOM 708 C CA . ALA A 1 95 ? 0.551 -11.102 -0.034 1.00 91.56 95 ALA A CA 1
ATOM 709 C C . ALA A 1 95 ? 1.237 -10.327 -1.172 1.00 91.56 95 ALA A C 1
ATOM 711 O O . ALA A 1 95 ? 1.293 -10.809 -2.308 1.00 91.56 95 ALA A O 1
ATOM 712 N N . LEU A 1 96 ? 1.828 -9.169 -0.862 1.00 91.12 96 LEU A N 1
ATOM 713 C CA . LEU A 1 96 ? 2.605 -8.384 -1.819 1.00 91.12 96 LEU A CA 1
ATOM 714 C C . LEU A 1 96 ? 3.829 -9.157 -2.327 1.00 91.12 96 LEU A C 1
ATOM 716 O O . LEU A 1 96 ? 4.060 -9.210 -3.535 1.00 91.12 96 LEU A O 1
ATOM 720 N N . ALA A 1 97 ? 4.581 -9.805 -1.433 1.00 90.12 97 ALA A N 1
ATOM 721 C CA . ALA A 1 97 ? 5.752 -10.599 -1.804 1.00 90.12 97 ALA A CA 1
ATOM 722 C C . ALA A 1 97 ? 5.390 -11.781 -2.723 1.00 90.12 97 ALA A C 1
ATOM 724 O O . ALA A 1 97 ? 6.071 -12.028 -3.723 1.00 90.12 97 ALA A O 1
ATOM 725 N N . VAL A 1 98 ? 4.289 -12.483 -2.431 1.00 90.81 98 VAL A N 1
ATOM 726 C CA . VAL A 1 98 ? 3.764 -13.549 -3.298 1.00 90.81 98 VAL A CA 1
ATOM 727 C C . VAL A 1 98 ? 3.362 -12.981 -4.658 1.00 90.81 98 VAL A C 1
ATOM 729 O O . VAL A 1 98 ? 3.743 -13.539 -5.687 1.00 90.81 98 VAL A O 1
ATOM 732 N N . ARG A 1 99 ? 2.655 -11.843 -4.692 1.00 89.00 99 ARG A N 1
ATOM 733 C CA . ARG A 1 99 ? 2.227 -11.211 -5.947 1.00 89.00 99 ARG A CA 1
ATOM 734 C C . ARG A 1 99 ? 3.410 -10.781 -6.814 1.00 89.00 99 ARG A C 1
ATOM 736 O O . ARG A 1 99 ? 3.372 -11.013 -8.023 1.00 89.00 99 ARG A O 1
ATOM 743 N N . ALA A 1 100 ? 4.446 -10.209 -6.204 1.00 88.81 100 ALA A N 1
ATOM 744 C CA . ALA A 1 100 ? 5.696 -9.840 -6.861 1.00 88.81 100 ALA A CA 1
ATOM 745 C C . ALA A 1 100 ? 6.385 -11.067 -7.481 1.00 88.81 100 ALA A C 1
ATOM 747 O O . ALA A 1 100 ? 6.783 -11.040 -8.643 1.00 88.81 100 ALA A O 1
ATOM 748 N N . ARG A 1 101 ? 6.438 -12.191 -6.753 1.00 85.75 101 ARG A N 1
ATOM 749 C CA . ARG A 1 101 ? 7.043 -13.444 -7.236 1.00 85.75 101 ARG A CA 1
ATOM 750 C C . ARG A 1 101 ? 6.341 -14.048 -8.460 1.00 85.75 101 ARG A C 1
ATOM 752 O O . ARG A 1 101 ? 6.960 -14.820 -9.186 1.00 85.75 101 ARG A O 1
ATOM 759 N N . MET A 1 102 ? 5.072 -13.720 -8.704 1.00 88.56 102 MET A N 1
ATOM 760 C CA . MET A 1 102 ? 4.327 -14.200 -9.878 1.00 88.56 102 MET A CA 1
ATOM 761 C C . MET A 1 102 ? 4.720 -13.488 -11.187 1.00 88.56 102 MET A C 1
ATOM 763 O O . MET A 1 102 ? 4.336 -13.942 -12.268 1.00 88.56 102 MET A O 1
ATOM 767 N N . ILE A 1 103 ? 5.448 -12.367 -11.116 1.00 86.69 103 ILE A N 1
ATOM 768 C CA . ILE A 1 103 ? 5.929 -11.632 -12.291 1.00 86.69 103 ILE A CA 1
ATOM 769 C C . ILE A 1 103 ? 7.197 -12.327 -12.805 1.00 86.69 103 ILE A C 1
ATOM 771 O O . ILE A 1 103 ? 8.225 -12.363 -12.132 1.00 86.69 103 ILE A O 1
ATOM 775 N N . HIS A 1 104 ? 7.117 -12.920 -13.996 1.00 80.06 104 HIS A N 1
ATOM 776 C CA . HIS A 1 104 ? 8.229 -13.654 -14.598 1.00 80.06 104 HIS A CA 1
ATOM 777 C C . HIS A 1 104 ? 9.281 -12.687 -15.171 1.00 80.06 104 HIS A C 1
ATOM 779 O O . HIS A 1 104 ? 8.930 -11.629 -15.682 1.00 80.06 104 HIS A O 1
ATOM 785 N N . GLY A 1 105 ? 10.561 -13.081 -15.155 1.00 65.62 105 GLY A N 1
ATOM 786 C CA . GLY A 1 105 ? 11.603 -12.467 -15.995 1.00 65.62 105 GLY A CA 1
ATOM 787 C C . GLY A 1 105 ? 12.701 -11.675 -15.279 1.00 65.62 105 GLY A C 1
ATOM 788 O O . GLY A 1 105 ? 13.788 -11.580 -15.834 1.00 65.62 105 GLY A O 1
ATOM 789 N N . ALA A 1 106 ? 12.492 -11.179 -14.053 1.00 64.06 106 ALA A N 1
ATOM 790 C CA . ALA A 1 106 ? 13.547 -10.494 -13.289 1.00 64.06 106 ALA A CA 1
ATOM 791 C C . ALA A 1 106 ? 13.205 -10.373 -11.789 1.00 64.06 106 ALA A C 1
ATOM 793 O O . ALA A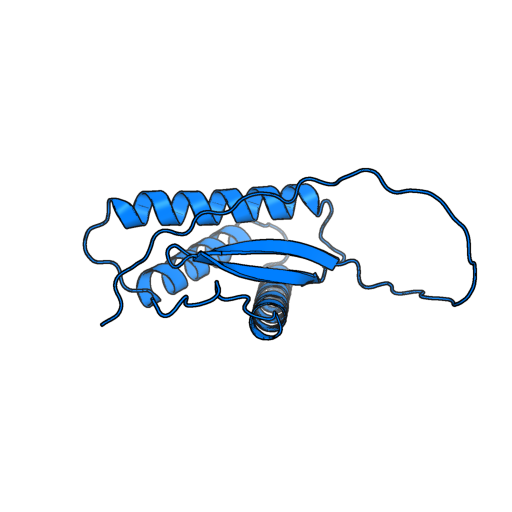 1 106 ? 12.786 -9.319 -11.314 1.00 64.06 106 ALA A O 1
ATOM 794 N N . ASN A 1 107 ? 13.404 -11.453 -11.020 1.00 76.44 107 ASN A N 1
ATOM 795 C CA . ASN A 1 107 ? 13.064 -11.498 -9.586 1.00 76.44 107 ASN A CA 1
ATOM 796 C C . ASN A 1 107 ? 13.692 -10.351 -8.769 1.00 76.44 107 ASN A C 1
ATOM 798 O O . ASN A 1 107 ? 13.084 -9.883 -7.811 1.00 76.44 107 ASN A O 1
ATOM 802 N N . GLU A 1 108 ? 14.900 -9.908 -9.128 1.00 84.44 108 GLU A N 1
ATOM 803 C CA . GLU A 1 108 ? 15.590 -8.826 -8.422 1.00 84.44 108 GLU A CA 1
ATOM 804 C C . GLU A 1 108 ? 15.005 -7.448 -8.752 1.00 84.44 108 GLU A C 1
ATOM 806 O O . GLU A 1 108 ? 14.695 -6.695 -7.835 1.00 84.44 108 GLU A O 1
ATOM 811 N N . GLN A 1 109 ? 14.771 -7.141 -10.033 1.00 86.19 109 GLN A N 1
ATOM 812 C CA . GLN A 1 109 ? 14.170 -5.864 -10.446 1.00 86.19 109 GLN A CA 1
ATOM 813 C C . GLN A 1 109 ? 12.770 -5.692 -9.860 1.00 86.19 109 GLN A C 1
ATOM 815 O O . GLN A 1 109 ? 12.470 -4.645 -9.293 1.00 86.19 109 GLN A O 1
ATOM 820 N N . VAL A 1 110 ? 11.943 -6.742 -9.903 1.00 88.44 110 VAL A N 1
ATOM 821 C CA . VAL A 1 110 ? 10.598 -6.707 -9.313 1.00 88.44 110 VAL A CA 1
ATOM 822 C C . VAL A 1 110 ? 10.666 -6.499 -7.797 1.00 88.44 110 VAL A C 1
ATOM 824 O O . VAL A 1 110 ? 9.857 -5.759 -7.242 1.00 88.44 110 VAL A O 1
ATOM 827 N N . ASN A 1 111 ? 11.642 -7.101 -7.111 1.00 88.75 111 ASN A N 1
ATOM 828 C CA . ASN A 1 111 ? 11.834 -6.902 -5.674 1.00 88.75 111 ASN A CA 1
ATOM 829 C C . ASN A 1 111 ? 12.267 -5.461 -5.353 1.00 88.75 111 ASN A C 1
ATOM 831 O O . ASN A 1 111 ? 11.707 -4.836 -4.456 1.00 88.75 111 ASN A O 1
ATOM 835 N N . THR A 1 112 ? 13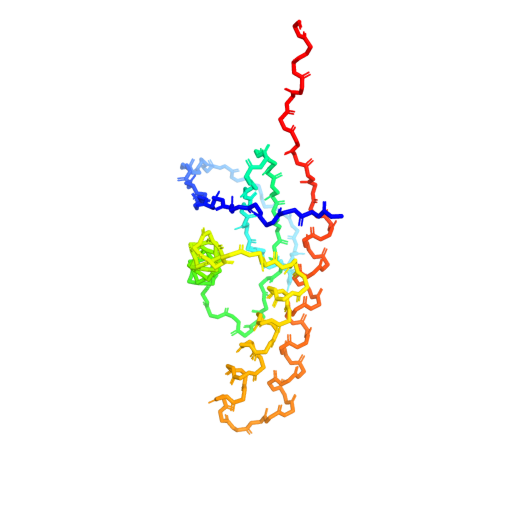.217 -4.910 -6.111 1.00 90.44 112 THR A N 1
ATOM 836 C CA . THR A 1 112 ? 13.670 -3.518 -5.966 1.00 90.44 112 THR A CA 1
ATOM 837 C C . THR A 1 112 ? 12.532 -2.532 -6.205 1.00 90.44 112 THR A C 1
ATOM 839 O O . THR A 1 112 ? 12.300 -1.663 -5.366 1.00 90.44 112 THR A O 1
ATOM 842 N N . LEU A 1 113 ? 11.764 -2.720 -7.279 1.00 89.31 113 LEU A N 1
ATOM 843 C CA . LEU A 1 113 ? 10.579 -1.918 -7.571 1.00 89.31 113 LEU A CA 1
ATOM 844 C C . LEU A 1 113 ? 9.542 -2.012 -6.447 1.00 89.31 113 LEU A C 1
ATOM 846 O O . LEU A 1 113 ? 9.041 -0.997 -5.977 1.00 89.31 113 LEU A O 1
ATOM 850 N N . THR A 1 114 ? 9.249 -3.225 -5.972 1.00 91.38 114 THR A N 1
ATOM 851 C CA . THR A 1 114 ? 8.278 -3.444 -4.888 1.00 91.38 114 THR A CA 1
ATOM 852 C C . THR A 1 114 ? 8.694 -2.703 -3.617 1.00 91.38 114 THR A C 1
ATOM 854 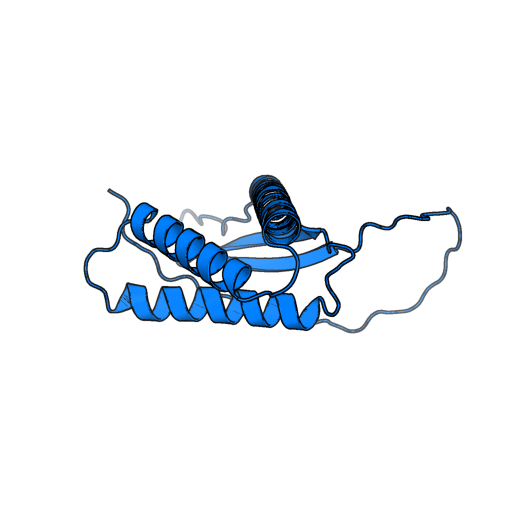O O . THR A 1 114 ? 7.863 -2.059 -2.980 1.00 91.38 114 THR A O 1
ATOM 857 N N . LYS A 1 115 ? 9.983 -2.749 -3.256 1.00 92.44 115 LYS A N 1
ATOM 858 C CA . LYS A 1 115 ? 10.519 -2.016 -2.102 1.00 92.44 115 LYS A CA 1
ATOM 859 C C . LYS A 1 115 ? 10.395 -0.504 -2.272 1.00 92.44 115 LYS A C 1
ATOM 861 O O . LYS A 1 115 ? 9.979 0.154 -1.324 1.00 92.44 115 LYS A O 1
ATOM 866 N N . ALA A 1 116 ? 10.726 0.024 -3.452 1.00 90.31 116 ALA A N 1
ATOM 867 C CA . ALA A 1 116 ? 10.608 1.450 -3.749 1.00 90.31 116 ALA A CA 1
ATOM 868 C C . ALA A 1 116 ? 9.150 1.922 -3.633 1.00 90.31 116 ALA A C 1
ATOM 870 O O . ALA A 1 116 ? 8.865 2.840 -2.874 1.00 90.31 116 ALA A O 1
ATOM 871 N N . LEU A 1 117 ? 8.212 1.206 -4.264 1.00 90.81 117 LEU A N 1
ATOM 872 C CA . LEU A 1 117 ? 6.780 1.520 -4.203 1.00 90.81 117 LEU A CA 1
ATOM 873 C C . LEU A 1 117 ? 6.240 1.547 -2.766 1.00 90.81 117 LEU A C 1
ATOM 875 O O . LEU A 1 117 ? 5.468 2.436 -2.412 1.00 90.81 117 LEU A O 1
ATOM 879 N N . VAL A 1 118 ? 6.640 0.583 -1.930 1.00 92.50 118 VAL A N 1
ATOM 880 C CA . VAL A 1 118 ? 6.226 0.546 -0.519 1.00 92.50 118 VAL A CA 1
ATOM 881 C C . VAL A 1 118 ? 6.854 1.692 0.274 1.00 92.50 118 VAL A C 1
ATOM 883 O O . VAL A 1 118 ? 6.156 2.326 1.062 1.00 92.50 118 VAL A O 1
ATOM 886 N N . ALA A 1 119 ? 8.142 1.980 0.074 1.00 92.00 119 ALA A N 1
ATOM 887 C CA . ALA A 1 119 ? 8.830 3.071 0.763 1.00 92.00 119 ALA A CA 1
ATOM 888 C C . ALA A 1 119 ? 8.227 4.443 0.417 1.00 92.00 119 ALA A C 1
ATOM 890 O O . ALA A 1 119 ? 7.952 5.242 1.317 1.00 92.00 119 ALA A O 1
ATOM 891 N N . ASP A 1 120 ? 7.946 4.681 -0.863 1.00 89.38 120 ASP A N 1
ATOM 892 C CA . ASP A 1 120 ? 7.319 5.911 -1.344 1.00 89.38 120 ASP A CA 1
ATOM 893 C C . ASP A 1 120 ? 5.901 6.062 -0.786 1.00 89.38 120 ASP A C 1
ATOM 895 O O . ASP A 1 120 ? 5.513 7.139 -0.328 1.00 89.38 120 ASP A O 1
ATOM 899 N N . ALA A 1 121 ? 5.130 4.969 -0.761 1.00 89.50 121 ALA A N 1
ATOM 900 C CA . ALA A 1 121 ? 3.784 4.975 -0.204 1.00 89.50 121 ALA A CA 1
ATOM 901 C C . ALA A 1 121 ? 3.775 5.242 1.308 1.00 89.50 121 ALA A C 1
ATOM 903 O O . ALA A 1 121 ? 2.954 6.024 1.787 1.00 89.50 121 ALA A O 1
ATOM 904 N N . LEU A 1 122 ? 4.696 4.636 2.061 1.00 89.12 122 LEU A N 1
ATOM 905 C CA . LEU A 1 122 ? 4.841 4.886 3.497 1.00 89.12 122 LEU A CA 1
ATOM 906 C C . LEU A 1 122 ? 5.228 6.338 3.784 1.00 89.12 122 LEU A C 1
ATOM 908 O O . LEU A 1 122 ? 4.680 6.938 4.709 1.00 89.12 122 LEU A O 1
ATOM 912 N N . THR A 1 123 ? 6.131 6.903 2.983 1.00 88.50 123 THR A N 1
ATOM 913 C CA . THR A 1 123 ? 6.540 8.309 3.097 1.00 88.50 123 THR A CA 1
ATOM 914 C C . THR A 1 123 ? 5.346 9.227 2.840 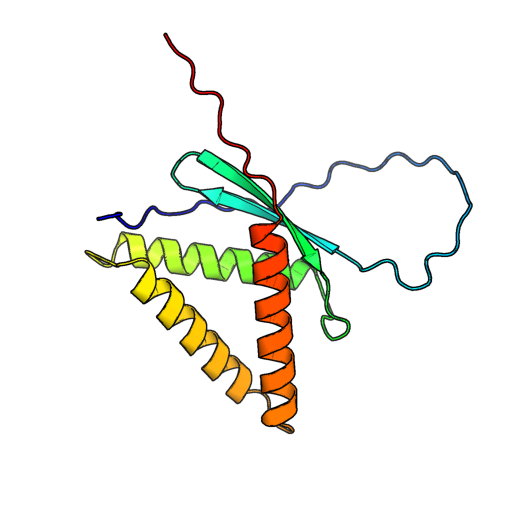1.00 88.50 123 THR A C 1
ATOM 916 O O . THR A 1 123 ? 4.973 10.003 3.714 1.00 88.50 123 THR A O 1
ATOM 919 N N . ALA A 1 124 ? 4.643 9.043 1.716 1.00 86.19 124 ALA A N 1
ATOM 920 C CA . ALA A 1 124 ? 3.461 9.836 1.381 1.00 86.19 124 ALA A CA 1
ATOM 921 C C . ALA A 1 124 ? 2.346 9.739 2.438 1.00 86.19 124 ALA A C 1
ATOM 923 O O . ALA A 1 124 ? 1.701 10.738 2.744 1.00 86.19 124 ALA A O 1
ATOM 924 N N . ALA A 1 125 ? 2.111 8.550 3.000 1.00 86.12 125 ALA A N 1
ATOM 925 C CA . ALA A 1 125 ? 1.112 8.355 4.048 1.00 86.12 125 ALA A CA 1
ATOM 926 C C . ALA A 1 125 ? 1.518 8.990 5.389 1.00 86.12 125 ALA A C 1
ATOM 928 O O . ALA A 1 125 ? 0.644 9.422 6.137 1.00 86.12 125 ALA A O 1
ATOM 929 N N . SER A 1 126 ? 2.818 9.049 5.691 1.00 84.62 126 SER A N 1
ATOM 930 C CA . SER A 1 126 ? 3.343 9.688 6.906 1.00 84.62 126 SER A CA 1
ATOM 931 C C . SER A 1 126 ? 3.312 11.213 6.812 1.00 84.62 126 SER A C 1
ATOM 933 O O . SER A 1 126 ? 3.056 11.878 7.813 1.00 84.62 126 SER A O 1
ATOM 935 N N . ASP A 1 127 ? 3.533 11.751 5.612 1.00 83.88 127 ASP A N 1
ATOM 936 C CA . ASP A 1 127 ? 3.495 13.190 5.331 1.00 83.88 127 ASP A CA 1
ATOM 937 C C . ASP A 1 127 ? 2.062 13.737 5.219 1.00 83.88 127 ASP A C 1
ATOM 939 O O . ASP A 1 127 ? 1.846 14.949 5.278 1.00 83.88 127 ASP A O 1
ATOM 943 N N . ALA A 1 128 ? 1.072 12.860 5.029 1.00 82.56 128 ALA A N 1
ATOM 944 C CA . ALA A 1 128 ? -0.318 13.256 4.881 1.00 82.56 128 ALA A CA 1
ATOM 945 C C . ALA A 1 128 ? -0.886 13.815 6.191 1.00 82.56 128 ALA A C 1
ATOM 947 O O . ALA A 1 128 ? -0.833 13.188 7.252 1.00 82.56 128 ALA A O 1
ATOM 948 N N . GLU A 1 129 ? -1.497 14.993 6.101 1.00 72.31 129 GLU A N 1
ATOM 949 C CA . GLU A 1 129 ? -2.125 15.630 7.248 1.00 72.31 129 GLU A CA 1
ATOM 950 C C . GLU A 1 129 ? -3.378 14.852 7.678 1.00 72.31 129 GLU A C 1
ATOM 952 O O . GLU A 1 129 ? -4.259 14.527 6.876 1.00 72.31 129 GLU A O 1
ATOM 957 N N . ARG A 1 130 ? -3.463 14.544 8.976 1.00 69.38 130 ARG A N 1
ATOM 958 C CA . ARG A 1 130 ? -4.632 13.889 9.566 1.00 69.38 130 ARG A CA 1
ATOM 959 C C . ARG A 1 130 ? -5.699 14.929 9.879 1.00 69.38 130 ARG A C 1
ATOM 961 O O . ARG A 1 130 ? -5.552 15.704 10.823 1.00 69.38 130 ARG A O 1
ATOM 968 N N . GLN A 1 131 ? -6.829 14.864 9.187 1.00 69.88 131 GLN A N 1
ATOM 969 C CA . GLN A 1 131 ? -8.009 15.644 9.541 1.00 69.88 131 GLN A CA 1
ATOM 970 C C . GLN A 1 131 ? -8.863 14.845 10.531 1.00 69.88 131 GLN A C 1
ATOM 972 O O . GLN A 1 131 ? -9.502 13.852 10.178 1.00 69.88 131 GLN A O 1
ATOM 977 N N . SER A 1 132 ? -8.851 15.262 11.798 1.00 56.28 132 SER A N 1
ATOM 978 C CA . SER A 1 132 ? -9.729 14.702 12.835 1.00 56.28 132 SER A CA 1
ATOM 979 C C . SER A 1 132 ? -11.027 15.521 12.898 1.00 56.28 132 SER A C 1
ATOM 981 O O . SER A 1 132 ? -10.955 16.749 12.806 1.00 56.28 132 SER A O 1
ATOM 983 N N . PRO A 1 133 ? -12.214 14.905 13.057 1.00 50.34 133 PRO A N 1
ATOM 984 C CA . PRO A 1 133 ? -13.455 15.659 13.207 1.00 50.34 133 PRO A CA 1
ATOM 985 C C . PRO A 1 133 ? -13.398 16.558 14.458 1.00 50.34 133 PRO A C 1
ATOM 987 O O . PRO A 1 133 ? -12.777 16.173 15.454 1.00 50.34 133 PRO A O 1
ATOM 990 N N . PRO A 1 134 ? -14.034 17.748 14.438 1.00 47.28 134 PRO A N 1
ATOM 991 C CA . PRO A 1 134 ? -14.037 18.641 15.588 1.00 47.28 134 PRO A CA 1
ATOM 992 C C . PRO A 1 134 ? -14.712 17.941 16.770 1.00 47.28 134 PRO A C 1
ATOM 994 O O . PRO A 1 134 ? -15.891 17.591 16.714 1.00 47.28 134 PRO A O 1
ATOM 997 N N . VAL A 1 135 ? -13.958 17.725 17.848 1.00 48.69 135 VAL A N 1
ATOM 998 C CA . VAL A 1 135 ? -14.514 17.306 19.137 1.00 48.69 135 VAL A CA 1
ATOM 999 C C . VAL A 1 135 ? -15.358 18.455 19.682 1.00 48.69 135 VAL A C 1
ATOM 1001 O O . VAL A 1 135 ? -14.846 19.420 20.244 1.00 48.69 135 VAL A O 1
ATOM 1004 N N . GLY A 1 136 ? -16.668 18.381 19.457 1.00 42.28 136 GLY A N 1
ATOM 1005 C CA . GLY A 1 136 ? -17.629 19.269 20.094 1.00 42.28 136 GLY A CA 1
ATOM 1006 C C . GLY A 1 136 ? -17.699 18.948 21.582 1.00 42.28 136 GLY A C 1
ATOM 1007 O O . GLY A 1 136 ? -18.203 17.894 21.961 1.00 42.28 136 GLY A O 1
ATOM 1008 N N . HIS A 1 137 ? -17.188 19.844 22.423 1.00 43.25 137 HIS A N 1
ATOM 1009 C CA . HIS A 1 137 ? -17.556 19.873 23.833 1.00 43.25 137 HIS A CA 1
ATOM 1010 C C . HIS A 1 137 ? -18.982 20.429 23.928 1.00 43.25 137 HIS A C 1
ATOM 1012 O O . HIS A 1 137 ? -19.202 21.597 23.607 1.00 43.25 137 HIS A O 1
ATOM 1018 N N . ALA A 1 138 ? -19.932 19.585 24.325 1.00 47.16 138 ALA A N 1
ATOM 1019 C CA . ALA A 1 138 ? -21.257 19.982 24.792 1.00 47.16 138 ALA A CA 1
ATOM 1020 C C . ALA A 1 138 ? -21.391 19.588 26.264 1.00 47.16 138 ALA A C 1
ATOM 1022 O O . ALA A 1 138 ? -20.894 18.489 26.611 1.00 47.16 138 ALA A O 1
#

pLDDT: mean 71.76, std 19.58, range [31.47, 92.5]

Foldseek 3Di:
DDFDFQWDFDDDDDDDDDDDDDDDDDDPCPQDWQWGWTATNQGKIWTFTFGDDPPDPDSVVVNVVVNVVSNVLRVVSVVVDGDDPVNVVVVVVVVLLVVLVVDPDDSPVSVVVSVVRVVRRVVRRVPIDIDHPDPDDD

Radius of gyration: 18.18 Å; chains: 1; bounding box: 37×45×44 Å

Secondary structure (DSSP, 8-state):
--------------PPPPP--------TT---EEEEEEE-TT--EEEEEEE--TT-S-HHHHHHHHHHHHHHHHHHHHHSSS--HHHHHHHHHHHHHHHHHTS-S-HHHHHHHHHHHHHHHHHHHHHS-EEPPP----

Sequence (138 aa):
MFAGRAYRIQPATQGPLAKSQLVSLNDEDAVKKIPFQARTATGDVFDISFPLHAETADSVRVTQIVSLVLETIDKDIAVMGQTANGDVLQAVAMALAVRARMIHGANEQVNTLTKALVADALTAASDAERQSPPVGHA